Protein AF-A0A930QNA0-F1 (afdb_monomer_lite)

Foldseek 3Di:
DDDPPVPDPPDPPPDDVVVVCVVQVWDADVPNVDIDHDPDRDQDDLVRPDPVCSVVSVVVVVVVVVVVVVVVVVVVVVPDD

pLDDT: mean 84.84, std 17.23, range [39.09, 98.12]

Secondary structure (DSSP, 8-state):
-----TT--S------HHHHHHHTT-EE-SSTT-EE--SSPPPPPTTTS-GGGHHHHHHHHHHHHHHHHHHHHHHHHHT--

Radius of gyration: 18.63 Å; chains: 1; bounding box: 38×24×57 Å

Structure (mmCIF, N/CA/C/O backbone):
data_AF-A0A930QNA0-F1
#
_entry.id   AF-A0A930QNA0-F1
#
loop_
_atom_site.group_PDB
_atom_site.id
_atom_site.type_symbol
_atom_site.label_atom_id
_atom_site.label_alt_id
_atom_site.label_comp_id
_atom_site.label_asym_id
_atom_site.label_entity_id
_atom_site.label_seq_id
_atom_site.pdbx_PDB_ins_code
_atom_site.Cartn_x
_atom_site.Cartn_y
_atom_site.Cartn_z
_atom_site.occupancy
_atom_site.B_iso_or_equiv
_atom_site.auth_seq_id
_atom_site.auth_comp_id
_atom_site.auth_asym_id
_atom_site.auth_atom_id
_atom_site.pdbx_PDB_model_num
ATOM 1 N N . TYR A 1 1 ? -2.077 6.952 -14.039 1.00 39.09 1 TYR A N 1
ATOM 2 C CA . TYR A 1 1 ? -3.011 7.464 -15.057 1.00 39.09 1 TYR A CA 1
ATOM 3 C C . TYR A 1 1 ? -4.352 6.788 -14.846 1.00 39.09 1 TYR A C 1
ATOM 5 O O . TYR A 1 1 ? -4.539 5.676 -15.313 1.00 39.09 1 TYR A O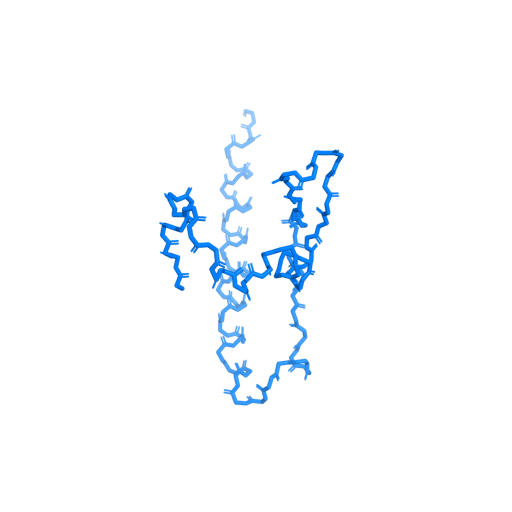 1
ATOM 13 N N . TYR A 1 2 ? -5.242 7.418 -14.080 1.00 42.47 2 TYR A N 1
ATOM 14 C CA . TYR A 1 2 ? -6.622 6.961 -13.920 1.00 42.47 2 TYR A CA 1
ATOM 15 C C . TYR A 1 2 ? -7.469 7.847 -14.834 1.00 42.47 2 TYR A C 1
ATOM 17 O O . TYR A 1 2 ? -7.741 8.998 -14.507 1.00 42.47 2 TYR A O 1
ATOM 25 N N . ALA A 1 3 ? -7.757 7.375 -16.044 1.00 46.47 3 ALA A N 1
ATOM 26 C CA . ALA A 1 3 ? -8.686 8.054 -16.938 1.00 46.47 3 ALA A CA 1
ATOM 27 C C . ALA A 1 3 ? -10.034 7.337 -16.840 1.00 46.47 3 ALA A C 1
ATOM 29 O O . ALA A 1 3 ? -10.079 6.112 -16.949 1.00 46.47 3 ALA A O 1
ATOM 30 N N . ASN A 1 4 ? -11.110 8.102 -16.628 1.00 43.50 4 ASN A N 1
ATOM 31 C CA . ASN A 1 4 ? -12.508 7.658 -16.612 1.00 43.50 4 ASN A CA 1
ATOM 32 C C . ASN A 1 4 ? -12.915 7.019 -17.953 1.00 43.50 4 ASN A C 1
ATOM 34 O O . ASN A 1 4 ? -13.618 7.618 -18.761 1.00 43.50 4 ASN A O 1
ATOM 38 N N . ASN A 1 5 ? -12.464 5.791 -18.202 1.00 51.91 5 ASN A N 1
ATOM 39 C CA . ASN A 1 5 ? -12.740 5.049 -19.430 1.00 51.91 5 ASN A CA 1
ATOM 40 C C . ASN A 1 5 ? -13.990 4.160 -19.337 1.00 51.91 5 ASN A C 1
ATOM 42 O O . ASN A 1 5 ? -14.336 3.507 -20.315 1.00 51.91 5 ASN A O 1
ATOM 46 N N . HIS A 1 6 ? -14.708 4.171 -18.209 1.00 53.41 6 HIS A N 1
ATOM 47 C CA . HIS A 1 6 ? -15.939 3.393 -18.017 1.00 53.41 6 HIS A CA 1
ATOM 48 C C . HIS A 1 6 ? -17.132 3.890 -18.866 1.00 53.41 6 HIS A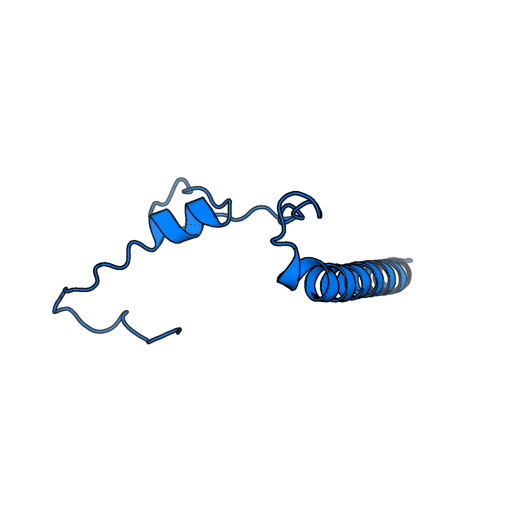 C 1
ATOM 50 O O . HIS A 1 6 ? -18.172 3.243 -18.885 1.00 53.41 6 HIS A O 1
ATOM 56 N N . VAL A 1 7 ? -16.989 5.017 -19.580 1.00 53.38 7 VAL A N 1
ATOM 57 C CA . VAL A 1 7 ? -18.077 5.682 -20.331 1.00 53.38 7 VAL A CA 1
ATOM 58 C C . VAL A 1 7 ? -17.973 5.497 -21.857 1.00 53.38 7 VAL A C 1
ATOM 60 O O . VAL A 1 7 ? -18.898 5.856 -22.580 1.00 53.38 7 VAL A O 1
ATOM 63 N N . ARG A 1 8 ? -16.882 4.937 -22.408 1.00 53.62 8 ARG A N 1
ATOM 64 C CA . ARG A 1 8 ? -16.683 4.890 -23.876 1.00 53.62 8 ARG A CA 1
ATOM 65 C C . ARG A 1 8 ? -16.798 3.469 -24.435 1.00 53.62 8 ARG A C 1
ATOM 67 O O . ARG A 1 8 ? -15.955 2.618 -24.180 1.00 53.62 8 ARG A O 1
ATOM 74 N N . LEU A 1 9 ? -17.844 3.253 -25.236 1.00 54.25 9 LEU A N 1
ATOM 75 C CA . LEU A 1 9 ? -18.183 1.996 -25.921 1.00 54.25 9 LEU A CA 1
ATOM 76 C C . LEU A 1 9 ? -17.265 1.636 -27.108 1.00 54.25 9 LEU A C 1
ATOM 78 O O . LEU A 1 9 ? -17.305 0.498 -27.568 1.00 54.25 9 LEU A O 1
ATOM 82 N N . ASP A 1 10 ? -16.426 2.555 -27.596 1.00 54.38 10 ASP A N 1
ATOM 83 C CA . ASP A 1 10 ? -15.547 2.303 -28.747 1.00 54.38 10 ASP A CA 1
ATOM 84 C C . ASP A 1 10 ? -14.182 1.752 -28.288 1.00 54.38 10 ASP A C 1
ATOM 86 O O . ASP A 1 10 ? -13.250 2.473 -27.911 1.00 54.38 10 ASP A O 1
ATOM 90 N N . ARG A 1 11 ? -14.121 0.420 -28.190 1.00 49.97 11 ARG A N 1
ATOM 91 C CA . ARG A 1 11 ? -13.049 -0.347 -27.546 1.00 49.97 11 ARG A CA 1
ATOM 92 C C . ARG A 1 11 ? -11.798 -0.452 -28.425 1.00 49.97 11 ARG A C 1
ATOM 94 O O . ARG A 1 11 ? -11.626 -1.392 -29.195 1.00 49.97 11 ARG A O 1
ATOM 101 N N . LYS A 1 12 ? -10.815 0.402 -28.141 1.00 50.84 12 LYS A N 1
ATOM 102 C CA . LYS A 1 12 ? -9.393 -0.000 -28.133 1.00 50.84 12 LYS A CA 1
ATOM 103 C C . LYS A 1 12 ? -8.784 0.191 -26.746 1.00 50.84 12 LYS A C 1
ATOM 105 O O . LYS A 1 12 ? -7.700 0.746 -26.599 1.00 50.84 12 LYS A O 1
ATOM 110 N N . LEU A 1 13 ? -9.477 -0.280 -25.712 1.00 52.94 13 LEU A N 1
ATOM 111 C CA . LEU A 1 13 ? -8.878 -0.415 -24.390 1.00 52.94 13 LEU A CA 1
ATOM 112 C C . LEU A 1 13 ? -8.115 -1.745 -24.340 1.00 52.94 13 LEU A C 1
ATOM 114 O O . LEU A 1 13 ? -8.647 -2.755 -23.901 1.00 52.94 13 LEU A O 1
ATOM 118 N N . LYS A 1 14 ? -6.873 -1.759 -24.839 1.00 56.69 14 LYS A N 1
ATOM 119 C CA . LYS A 1 14 ? -5.940 -2.891 -24.668 1.00 56.69 14 LYS A CA 1
ATOM 120 C C . LYS A 1 14 ? -5.278 -2.877 -23.281 1.00 56.69 14 LYS A C 1
ATOM 122 O O . LYS A 1 14 ? -4.094 -3.167 -23.156 1.00 56.69 14 LYS A O 1
ATOM 127 N N . THR A 1 15 ? -6.006 -2.460 -22.254 1.00 64.88 15 THR A N 1
ATOM 128 C CA . THR A 1 15 ? -5.509 -2.505 -20.881 1.00 64.88 15 THR A CA 1
ATOM 129 C C . THR A 1 15 ? -6.328 -3.555 -20.170 1.00 64.88 15 THR A C 1
ATOM 131 O O . THR A 1 15 ? -7.462 -3.303 -19.773 1.00 64.88 15 THR A O 1
ATOM 134 N N . ASP A 1 16 ? -5.763 -4.754 -20.117 1.00 78.75 16 ASP A N 1
ATOM 135 C CA . ASP A 1 16 ? -6.27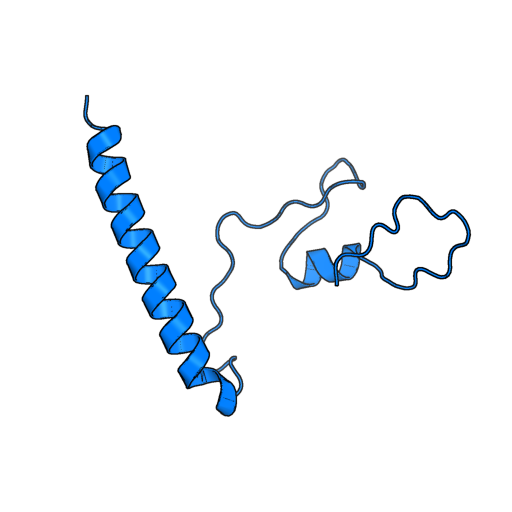4 -5.826 -19.286 1.00 78.75 16 ASP A CA 1
ATOM 136 C C . ASP A 1 16 ? -5.992 -5.458 -17.826 1.00 78.75 16 ASP A C 1
ATOM 138 O O . ASP A 1 16 ? -4.846 -5.474 -17.372 1.00 78.75 16 ASP A O 1
ATOM 142 N N . PHE A 1 17 ? -7.034 -5.022 -17.122 1.00 81.31 17 PHE A N 1
ATOM 143 C CA . PHE A 1 17 ? -6.927 -4.719 -15.701 1.00 81.31 17 PHE A CA 1
ATOM 144 C C . PHE A 1 17 ? -6.857 -5.987 -14.853 1.00 81.31 17 PHE A C 1
ATOM 146 O O . PHE A 1 17 ? -6.314 -5.906 -13.759 1.00 81.31 17 PHE A O 1
ATOM 153 N N . GLY A 1 18 ? -7.342 -7.133 -15.344 1.00 86.69 18 GLY A N 1
ATOM 154 C CA . GLY A 1 18 ? -7.245 -8.404 -14.630 1.00 86.69 18 GLY A CA 1
ATOM 155 C C . GLY A 1 18 ? -5.788 -8.801 -14.427 1.00 86.69 18 GLY A C 1
ATOM 156 O O . GLY A 1 18 ? -5.340 -8.942 -13.293 1.00 86.69 18 GLY A O 1
ATOM 157 N N . ALA A 1 19 ? -5.003 -8.787 -15.509 1.00 86.50 19 ALA A N 1
ATOM 158 C CA . ALA A 1 19 ? -3.559 -9.026 -15.449 1.00 86.50 19 ALA A CA 1
ATOM 159 C C . ALA A 1 19 ? -2.821 -8.054 -14.505 1.00 86.50 19 ALA A C 1
ATOM 161 O O . ALA A 1 19 ? -1.872 -8.440 -13.825 1.00 86.50 19 ALA A O 1
ATOM 162 N N . PHE A 1 20 ? -3.256 -6.790 -14.436 1.00 87.38 20 PHE A N 1
ATOM 163 C CA . PHE A 1 20 ? -2.697 -5.821 -13.489 1.00 87.38 20 PHE A CA 1
ATOM 164 C C . PHE A 1 20 ? -3.032 -6.173 -12.035 1.00 87.38 20 PHE A C 1
ATOM 166 O O . PHE A 1 20 ? -2.157 -6.084 -11.174 1.00 87.38 20 PHE A O 1
ATOM 173 N N . TRP A 1 21 ? -4.281 -6.553 -11.750 1.00 89.94 21 TRP A N 1
ATOM 174 C CA . TRP A 1 21 ? -4.702 -6.936 -10.404 1.00 89.94 21 TRP A CA 1
ATOM 175 C C . TRP A 1 21 ? -3.978 -8.192 -9.925 1.00 89.94 21 TRP A C 1
ATOM 177 O O . TRP A 1 21 ? -3.493 -8.209 -8.797 1.00 89.94 21 TRP A O 1
ATOM 187 N N . GLU A 1 22 ? -3.801 -9.181 -10.797 1.00 90.44 22 GLU A N 1
ATOM 188 C CA . GLU A 1 22 ? -3.002 -10.376 -10.513 1.00 90.44 22 GLU A CA 1
ATOM 189 C C . GLU A 1 22 ? -1.518 -10.046 -10.271 1.00 90.44 22 GLU A C 1
ATOM 191 O O . GLU A 1 22 ? -0.915 -10.567 -9.333 1.00 90.44 22 GLU A O 1
ATOM 196 N N . GLU A 1 23 ? -0.922 -9.123 -11.042 1.00 88.00 23 GLU A N 1
ATOM 197 C CA . GLU A 1 23 ? 0.473 -8.685 -10.848 1.00 88.00 23 GLU A CA 1
ATOM 198 C C . GLU A 1 23 ? 0.705 -8.073 -9.455 1.00 88.00 23 GLU A C 1
ATOM 200 O O . GLU A 1 23 ? 1.768 -8.256 -8.854 1.00 88.00 23 GLU A O 1
ATOM 205 N N . VAL A 1 24 ? -0.291 -7.361 -8.916 1.00 87.19 24 VAL A N 1
ATOM 206 C CA . VAL A 1 24 ? -0.239 -6.788 -7.560 1.00 87.19 24 VAL A CA 1
ATOM 207 C C . VAL A 1 24 ? -0.723 -7.765 -6.477 1.00 87.19 24 VAL A C 1
ATOM 209 O O . VAL A 1 24 ? -0.925 -7.364 -5.332 1.00 87.19 24 VAL A O 1
ATOM 212 N N . GLY A 1 25 ? -0.860 -9.051 -6.809 1.00 90.38 25 GLY A N 1
ATOM 213 C CA . GLY A 1 25 ? -1.193 -10.125 -5.874 1.00 90.38 25 GLY A CA 1
ATOM 214 C C . GLY A 1 25 ? -2.686 -10.315 -5.624 1.00 90.38 25 GLY A C 1
ATOM 215 O O . GLY A 1 25 ? -3.042 -10.990 -4.661 1.00 90.38 25 GLY A O 1
ATOM 216 N N . GLY A 1 26 ? -3.547 -9.711 -6.439 1.00 93.38 26 GLY A N 1
ATOM 217 C CA . GLY A 1 26 ? -4.986 -9.923 -6.373 1.00 93.38 26 GLY A CA 1
ATOM 218 C C . GLY A 1 26 ? -5.435 -11.236 -7.006 1.00 93.38 26 GLY A C 1
ATOM 219 O O . GLY A 1 26 ? -4.720 -11.828 -7.813 1.00 93.38 26 GLY A O 1
ATOM 220 N N . TRP A 1 27 ? -6.637 -11.677 -6.648 1.00 94.12 27 TRP A N 1
ATOM 221 C CA . TRP A 1 27 ? -7.284 -12.866 -7.210 1.00 94.12 27 TRP A CA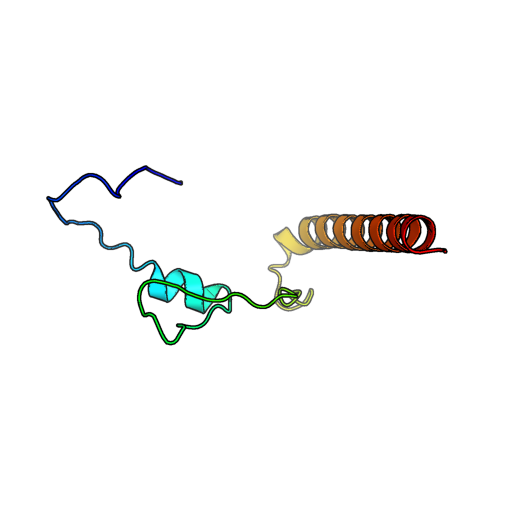 1
ATOM 222 C C . TRP A 1 27 ? -8.751 -12.584 -7.539 1.00 94.12 27 TRP A C 1
ATOM 224 O O . TRP A 1 27 ? -9.382 -11.731 -6.910 1.00 94.12 27 TRP A O 1
ATOM 234 N N . GLU A 1 28 ? -9.284 -13.280 -8.545 1.00 94.31 28 GLU A N 1
ATOM 235 C CA . GLU A 1 28 ? -10.707 -13.198 -8.883 1.00 94.31 28 GLU A CA 1
ATOM 236 C C . GLU A 1 28 ? -11.572 -13.743 -7.743 1.00 94.31 28 GLU A C 1
ATOM 238 O O . GLU A 1 28 ? -11.242 -14.748 -7.109 1.00 94.31 28 GLU A O 1
ATOM 243 N N . THR A 1 29 ? -12.698 -13.076 -7.508 1.00 93.19 29 THR A N 1
ATOM 244 C CA . THR A 1 29 ? -13.747 -13.574 -6.609 1.00 93.19 29 THR A CA 1
ATOM 245 C C . THR A 1 29 ? -14.761 -14.433 -7.367 1.00 93.19 29 THR A C 1
ATOM 247 O O . THR A 1 29 ? -14.723 -14.508 -8.595 1.00 93.19 29 THR A O 1
ATOM 250 N N . ASP A 1 30 ? -15.728 -15.017 -6.651 1.00 94.44 30 ASP A N 1
ATOM 251 C CA . ASP A 1 30 ? -16.865 -15.717 -7.271 1.00 94.44 30 ASP A CA 1
ATOM 252 C C . ASP A 1 30 ? -17.662 -14.813 -8.241 1.00 94.44 30 ASP A C 1
ATOM 254 O O . ASP A 1 30 ? -18.280 -15.297 -9.190 1.00 94.44 30 ASP A O 1
ATOM 258 N N . ASP A 1 31 ? -17.648 -13.490 -8.029 1.00 90.62 31 ASP A N 1
ATOM 259 C CA . ASP A 1 31 ? -18.141 -12.506 -8.993 1.00 90.62 31 ASP A CA 1
ATOM 260 C C . ASP A 1 31 ? -16.967 -11.956 -9.817 1.00 90.62 31 ASP A C 1
ATOM 262 O O . ASP A 1 31 ? -16.220 -11.090 -9.364 1.00 90.62 31 ASP A O 1
ATOM 266 N N . HIS A 1 32 ? -16.848 -12.403 -11.070 1.00 84.62 32 HIS A N 1
ATOM 267 C CA . HIS A 1 32 ? -15.779 -12.018 -12.007 1.00 84.62 32 HIS A CA 1
ATOM 268 C C . HIS A 1 32 ? -15.649 -10.505 -12.278 1.00 84.62 32 HIS A C 1
ATOM 270 O O . HIS A 1 32 ? -14.735 -10.065 -12.974 1.00 84.62 32 HIS A O 1
ATOM 276 N N . ARG A 1 33 ? -16.572 -9.672 -11.780 1.00 85.25 33 ARG A N 1
ATOM 277 C CA . ARG A 1 33 ? -16.440 -8.208 -11.835 1.00 85.25 33 ARG A CA 1
ATOM 278 C C . ARG A 1 33 ? -15.476 -7.660 -10.783 1.00 85.25 33 ARG A C 1
ATOM 280 O O . ARG A 1 33 ? -15.074 -6.502 -10.903 1.00 85.25 33 ARG A O 1
ATOM 287 N N . PHE A 1 34 ? -15.135 -8.448 -9.765 1.00 87.50 34 PHE A N 1
ATOM 288 C CA . PHE A 1 34 ? -14.354 -8.016 -8.614 1.00 87.50 34 PHE A CA 1
ATOM 289 C C . PHE A 1 34 ? -13.110 -8.884 -8.404 1.00 87.50 34 PHE A C 1
ATOM 291 O O . PHE A 1 34 ? -13.138 -10.105 -8.561 1.00 87.50 34 PHE A O 1
ATOM 298 N N . TYR A 1 35 ? -12.032 -8.211 -8.000 1.00 93.06 35 TYR A N 1
ATOM 299 C CA . TYR A 1 35 ? -10.808 -8.818 -7.491 1.00 93.06 35 TYR A CA 1
ATOM 300 C C . TYR A 1 35 ? -10.681 -8.514 -6.002 1.00 93.06 35 TYR A C 1
ATOM 302 O O . TYR A 1 35 ? -10.972 -7.398 -5.561 1.00 93.06 35 TYR A O 1
ATOM 310 N N . GLU A 1 36 ? -10.190 -9.486 -5.249 1.00 94.00 36 GLU A N 1
ATOM 311 C CA . GLU A 1 36 ? -9.724 -9.293 -3.882 1.00 94.00 36 GLU A CA 1
ATOM 312 C C . GLU A 1 36 ? -8.218 -9.047 -3.871 1.00 94.00 36 GLU A C 1
ATOM 314 O O . GLU A 1 36 ? -7.484 -9.518 -4.738 1.00 94.00 36 GLU A O 1
ATOM 319 N N . LEU A 1 37 ? -7.760 -8.274 -2.887 1.00 92.31 37 LEU A N 1
ATOM 320 C CA . LEU A 1 37 ? -6.349 -7.992 -2.654 1.00 92.31 37 LEU A CA 1
ATOM 321 C C . LEU A 1 37 ? -5.932 -8.553 -1.295 1.00 92.31 37 LEU A C 1
ATOM 323 O O . LEU A 1 37 ? -6.747 -8.598 -0.368 1.00 92.31 37 LEU A O 1
ATOM 327 N N . PRO A 1 38 ? -4.652 -8.920 -1.130 1.00 91.38 38 PRO A N 1
ATOM 328 C CA . PRO A 1 38 ? -4.153 -9.362 0.155 1.00 91.38 38 PRO A CA 1
ATOM 329 C C . PRO A 1 38 ? -4.240 -8.210 1.154 1.00 91.38 38 PRO A C 1
ATOM 331 O O . PRO A 1 38 ? -3.811 -7.090 0.872 1.00 91.38 38 PRO A O 1
ATOM 334 N N . LEU A 1 39 ? -4.753 -8.509 2.350 1.00 90.44 39 LEU A N 1
ATOM 335 C CA . LEU A 1 39 ? -4.847 -7.535 3.440 1.00 90.44 39 LEU A CA 1
ATOM 336 C C . LEU A 1 39 ? -3.479 -6.916 3.764 1.00 90.44 39 LEU A C 1
ATOM 338 O O . LEU A 1 39 ? -3.375 -5.722 4.031 1.00 90.44 39 LEU A O 1
ATOM 342 N N . VAL A 1 40 ? -2.428 -7.737 3.711 1.00 89.06 40 VAL A N 1
ATOM 343 C CA . VAL A 1 40 ? -1.041 -7.309 3.883 1.00 89.06 40 VAL A CA 1
ATOM 344 C C . VAL A 1 40 ? -0.318 -7.487 2.559 1.00 89.06 40 VAL A C 1
ATOM 346 O O . VAL A 1 40 ? -0.069 -8.608 2.115 1.00 89.06 40 VAL A O 1
ATOM 349 N N . TYR A 1 41 ? 0.039 -6.371 1.928 1.00 85.31 41 TYR A N 1
ATOM 350 C CA . TYR A 1 41 ? 0.797 -6.411 0.686 1.00 85.31 41 TYR A CA 1
ATOM 351 C C . TYR A 1 41 ? 2.234 -6.903 0.948 1.00 85.31 41 TYR A C 1
ATOM 353 O O . TYR A 1 41 ? 2.918 -6.343 1.813 1.00 85.31 41 TYR A O 1
ATOM 361 N N . PRO A 1 42 ? 2.742 -7.899 0.197 1.00 86.50 42 PRO A N 1
ATOM 362 C CA . PRO A 1 42 ? 4.069 -8.450 0.431 1.00 86.50 42 PRO A CA 1
ATOM 363 C C . PRO A 1 42 ? 5.162 -7.403 0.188 1.00 86.50 42 PRO A C 1
ATOM 365 O O . PRO A 1 42 ? 5.248 -6.746 -0.856 1.00 86.50 42 PRO A O 1
ATOM 368 N N . ARG A 1 43 ? 6.041 -7.248 1.175 1.00 91.38 43 ARG A N 1
ATOM 369 C CA . ARG A 1 43 ? 7.157 -6.308 1.113 1.00 91.38 43 ARG A CA 1
ATOM 370 C C . ARG A 1 43 ? 8.324 -6.923 0.344 1.00 91.38 43 ARG A C 1
ATOM 372 O O . ARG A 1 43 ? 8.883 -7.927 0.770 1.00 91.38 43 ARG A O 1
ATOM 379 N N . LYS A 1 44 ? 8.727 -6.273 -0.753 1.00 91.56 44 LYS A N 1
ATOM 380 C CA . LYS A 1 44 ? 9.908 -6.681 -1.532 1.00 91.56 44 LYS A CA 1
ATOM 381 C C . LYS A 1 44 ? 11.175 -6.643 -0.682 1.00 91.56 44 LYS A C 1
ATOM 383 O O . LYS A 1 44 ? 11.403 -5.663 0.038 1.00 91.56 44 LYS A O 1
ATOM 388 N N . THR A 1 45 ? 12.024 -7.652 -0.826 1.00 94.56 45 THR A N 1
ATOM 389 C CA . THR A 1 45 ? 13.354 -7.657 -0.209 1.00 94.56 45 THR A CA 1
ATOM 390 C C . THR A 1 45 ? 14.257 -6.623 -0.885 1.00 94.56 45 THR A C 1
ATOM 392 O O . THR A 1 45 ? 13.966 -6.112 -1.972 1.00 94.56 45 THR A O 1
ATOM 395 N N . MET A 1 46 ? 15.368 -6.249 -0.247 1.00 94.50 46 MET A N 1
ATOM 396 C CA . MET A 1 46 ? 16.283 -5.283 -0.868 1.00 94.50 46 MET A CA 1
ATOM 397 C C . MET A 1 46 ? 16.985 -5.877 -2.090 1.00 94.50 46 MET A C 1
ATOM 399 O O . MET A 1 46 ? 17.341 -5.133 -3.003 1.00 94.50 46 MET A O 1
ATOM 403 N N . GLU A 1 47 ? 17.138 -7.195 -2.136 1.00 95.56 47 GLU A N 1
ATOM 404 C CA . GLU A 1 47 ? 17.709 -7.957 -3.239 1.00 95.56 47 GLU A CA 1
ATOM 405 C C . GLU A 1 47 ? 16.853 -7.804 -4.502 1.00 95.56 47 GLU A C 1
ATOM 407 O O . GLU A 1 47 ? 17.395 -7.491 -5.563 1.00 95.56 47 GLU A O 1
ATOM 412 N N . GLU A 1 48 ? 15.528 -7.901 -4.361 1.00 94.50 48 GLU A N 1
ATOM 413 C CA . GLU A 1 48 ? 14.538 -7.735 -5.436 1.00 94.50 48 GLU A CA 1
ATOM 414 C C . GLU A 1 48 ? 14.415 -6.283 -5.928 1.00 94.50 48 GLU A C 1
ATOM 416 O O . GLU A 1 48 ? 13.967 -6.020 -7.049 1.00 94.50 48 GLU A O 1
ATOM 421 N N . VAL A 1 49 ? 14.796 -5.307 -5.098 1.00 95.56 49 VAL A N 1
ATOM 422 C CA . VAL A 1 49 ? 14.735 -3.887 -5.454 1.00 95.56 49 VAL A CA 1
ATOM 423 C C . VAL A 1 49 ? 15.976 -3.495 -6.267 1.00 95.56 49 VAL A C 1
ATOM 425 O O . VAL A 1 49 ? 17.104 -3.625 -5.773 1.00 95.56 49 VAL A O 1
ATOM 428 N N . PRO A 1 50 ? 15.810 -2.902 -7.471 1.00 97.25 50 PRO A N 1
ATOM 429 C CA . PRO A 1 50 ? 16.935 -2.413 -8.263 1.00 97.25 50 PRO A CA 1
ATOM 430 C C . PRO A 1 50 ? 17.839 -1.484 -7.449 1.00 97.25 50 PRO A C 1
ATOM 432 O O . PRO A 1 50 ? 17.341 -0.560 -6.801 1.00 97.25 50 PRO A O 1
ATOM 435 N N . THR A 1 51 ? 19.160 -1.670 -7.522 1.00 97.88 51 THR A N 1
ATOM 436 C CA . THR A 1 51 ? 20.150 -0.998 -6.654 1.00 97.88 51 THR A CA 1
ATOM 437 C C . THR A 1 51 ? 19.930 0.513 -6.530 1.00 97.88 51 THR A C 1
ATOM 439 O O . THR A 1 51 ? 19.867 1.042 -5.420 1.00 97.88 51 THR A O 1
ATOM 442 N N . ARG A 1 52 ? 19.683 1.204 -7.653 1.00 97.62 52 ARG A N 1
ATOM 443 C CA . ARG A 1 52 ? 19.416 2.657 -7.704 1.00 97.62 52 ARG A CA 1
ATOM 444 C C . ARG A 1 52 ? 18.175 3.115 -6.922 1.00 97.62 52 ARG A C 1
ATOM 446 O O . ARG A 1 52 ? 18.054 4.289 -6.597 1.00 97.62 52 ARG A O 1
ATOM 453 N N . LYS A 1 53 ? 17.231 2.210 -6.647 1.00 96.94 53 LYS A N 1
ATOM 454 C CA . LYS A 1 53 ? 15.986 2.476 -5.909 1.00 96.94 53 LYS A CA 1
ATOM 455 C C . LYS A 1 53 ? 16.056 2.054 -4.438 1.00 96.94 53 LYS A C 1
ATOM 457 O O . LYS A 1 53 ? 15.207 2.492 -3.665 1.00 96.94 53 LYS A O 1
ATOM 462 N N . ARG A 1 54 ? 17.060 1.270 -4.018 1.00 98.00 54 ARG A N 1
ATOM 463 C CA . ARG A 1 54 ? 1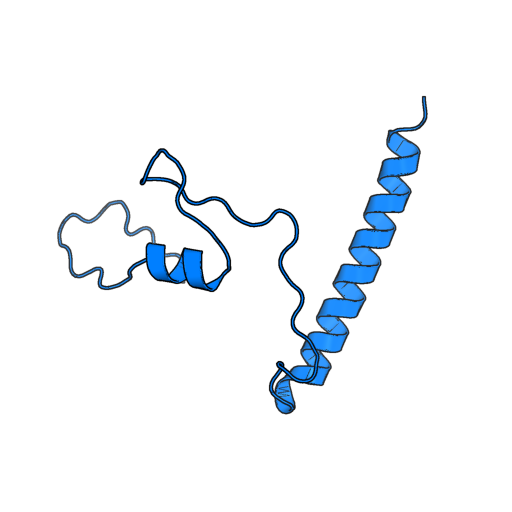7.150 0.719 -2.648 1.00 98.00 54 ARG A CA 1
ATOM 464 C C . ARG A 1 54 ? 17.132 1.794 -1.563 1.00 98.00 54 ARG A C 1
ATOM 466 O O . ARG A 1 54 ? 16.483 1.613 -0.543 1.00 98.00 54 ARG A O 1
ATOM 473 N N . ALA A 1 55 ? 17.786 2.938 -1.776 1.00 98.00 55 ALA A N 1
ATOM 474 C CA . ALA A 1 55 ? 17.766 4.043 -0.808 1.00 98.00 55 ALA A CA 1
ATOM 475 C C . ALA A 1 55 ? 16.370 4.676 -0.639 1.00 98.00 55 ALA A C 1
ATOM 477 O O . ALA A 1 55 ? 16.004 5.099 0.455 1.00 98.00 55 ALA A O 1
ATOM 478 N N . VAL A 1 56 ? 15.576 4.746 -1.711 1.00 98.06 56 VAL A N 1
ATOM 479 C CA . VAL A 1 56 ? 14.189 5.236 -1.646 1.00 98.06 56 VAL A CA 1
ATOM 480 C C . VAL A 1 56 ? 13.290 4.197 -0.984 1.00 98.06 56 VAL A C 1
ATOM 482 O O . VAL A 1 56 ? 12.500 4.557 -0.122 1.00 98.06 56 VAL A O 1
ATOM 485 N N . TYR A 1 57 ? 13.447 2.916 -1.324 1.00 97.38 57 TYR A N 1
ATOM 486 C CA . TYR A 1 57 ? 12.665 1.839 -0.715 1.00 97.38 57 TYR A CA 1
ATOM 487 C C . TYR A 1 57 ? 12.937 1.702 0.782 1.00 97.38 57 TYR A C 1
ATOM 489 O O . TYR A 1 57 ? 11.984 1.621 1.541 1.00 97.38 57 TYR A O 1
ATOM 497 N N . ARG A 1 58 ? 14.200 1.787 1.225 1.00 97.44 58 ARG A N 1
ATOM 498 C CA . ARG A 1 58 ? 14.542 1.825 2.657 1.00 97.44 58 ARG A CA 1
ATOM 499 C C . ARG A 1 58 ? 13.821 2.953 3.393 1.00 97.44 58 ARG A C 1
ATOM 501 O O . ARG A 1 58 ? 13.242 2.710 4.440 1.00 97.44 58 ARG A O 1
ATOM 508 N N . ARG A 1 59 ? 13.814 4.165 2.825 1.00 97.94 59 ARG A N 1
ATOM 509 C CA . ARG A 1 59 ? 13.107 5.315 3.415 1.00 97.94 59 ARG A CA 1
ATOM 510 C C . ARG A 1 59 ? 11.595 5.116 3.444 1.00 97.94 59 ARG A C 1
ATOM 512 O O . ARG A 1 59 ? 10.982 5.350 4.475 1.00 97.94 59 ARG A O 1
ATOM 519 N N . ARG A 1 60 ? 11.008 4.659 2.333 1.00 96.94 60 ARG A N 1
ATOM 520 C CA . ARG A 1 60 ? 9.572 4.351 2.247 1.00 96.94 60 ARG A CA 1
ATOM 521 C C . ARG A 1 60 ? 9.171 3.339 3.313 1.00 96.94 60 ARG A C 1
ATOM 523 O O . ARG A 1 60 ? 8.158 3.509 3.967 1.00 96.94 60 ARG A O 1
ATOM 530 N N . PHE A 1 61 ? 9.960 2.289 3.448 1.00 96.12 61 PHE A N 1
ATOM 531 C CA . PHE A 1 61 ? 9.696 1.210 4.370 1.00 96.12 61 PHE A CA 1
ATOM 532 C C . PHE A 1 61 ? 9.847 1.617 5.833 1.00 96.12 61 PHE A C 1
ATOM 534 O O . PHE A 1 61 ? 8.933 1.360 6.596 1.00 96.12 61 PHE A O 1
ATOM 541 N N . ALA A 1 62 ? 10.909 2.341 6.193 1.00 97.50 62 ALA A N 1
ATOM 542 C CA . ALA A 1 62 ? 11.048 2.888 7.542 1.00 97.50 62 ALA A CA 1
ATOM 543 C C . ALA A 1 62 ? 9.882 3.820 7.919 1.00 97.50 62 ALA A C 1
ATOM 545 O O . ALA A 1 62 ? 9.443 3.828 9.061 1.00 97.50 62 ALA A O 1
ATOM 546 N N . PHE A 1 63 ? 9.365 4.592 6.956 1.00 97.56 63 PHE A N 1
ATOM 547 C CA . PHE A 1 63 ? 8.178 5.417 7.171 1.00 97.56 63 PHE A CA 1
ATOM 548 C C . PHE A 1 63 ? 6.917 4.577 7.408 1.00 97.56 63 PHE A C 1
ATOM 550 O O . PHE A 1 63 ? 6.176 4.868 8.336 1.00 97.56 63 PHE A O 1
ATOM 557 N N . LEU A 1 64 ? 6.679 3.545 6.590 1.00 96.06 64 LEU A N 1
ATOM 558 C CA . LEU A 1 64 ? 5.532 2.649 6.773 1.00 96.06 64 LEU A CA 1
ATOM 559 C C . LEU A 1 64 ? 5.591 1.932 8.124 1.00 96.06 64 LEU A C 1
ATOM 561 O O . LEU A 1 64 ? 4.594 1.925 8.830 1.00 96.06 64 LEU A O 1
ATOM 565 N N . ASP A 1 65 ? 6.768 1.434 8.506 1.00 96.75 65 ASP A N 1
ATOM 566 C CA . ASP A 1 65 ? 6.983 0.767 9.793 1.00 96.75 65 ASP A CA 1
ATOM 567 C C . ASP A 1 65 ? 6.641 1.714 10.965 1.00 96.75 65 ASP A C 1
ATOM 569 O O . ASP A 1 65 ? 5.921 1.335 11.883 1.00 96.75 65 ASP A O 1
ATOM 573 N N . ALA A 1 66 ? 7.072 2.981 10.894 1.00 98.12 66 ALA A N 1
ATOM 574 C CA . ALA A 1 66 ? 6.750 3.985 11.911 1.00 98.12 66 ALA A CA 1
ATOM 575 C C . ALA A 1 66 ? 5.247 4.316 11.977 1.00 98.12 66 ALA A C 1
ATOM 577 O O . ALA A 1 66 ? 4.697 4.470 13.065 1.00 98.12 66 ALA A O 1
ATOM 578 N N . VAL A 1 67 ? 4.579 4.414 10.823 1.00 97.12 67 VAL A N 1
ATOM 579 C CA . VAL A 1 67 ? 3.128 4.653 10.754 1.00 97.12 67 VAL A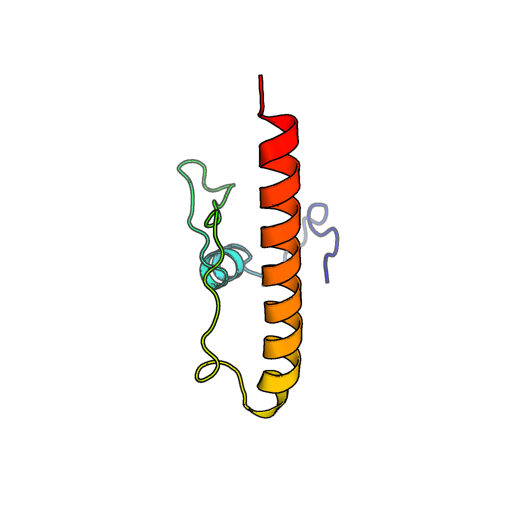 CA 1
ATOM 580 C C . VAL A 1 67 ? 2.353 3.470 11.332 1.00 97.12 67 VAL A C 1
ATOM 582 O O . VAL A 1 67 ? 1.418 3.677 12.102 1.00 97.12 67 VAL A O 1
ATOM 585 N N . ASP A 1 68 ? 2.746 2.239 11.004 1.00 95.94 68 ASP A N 1
ATOM 586 C CA . ASP A 1 68 ? 2.109 1.028 11.528 1.00 95.94 68 ASP A CA 1
ATOM 587 C C . ASP A 1 68 ? 2.256 0.942 13.056 1.00 95.94 68 ASP A C 1
ATOM 589 O O . ASP A 1 68 ? 1.290 0.633 13.759 1.00 95.94 68 ASP A O 1
ATOM 593 N N . GLU A 1 69 ? 3.437 1.272 13.592 1.00 97.69 69 GLU A N 1
ATOM 594 C CA . GLU A 1 69 ? 3.680 1.348 15.037 1.00 97.69 69 GLU A CA 1
ATOM 595 C C . GLU A 1 69 ? 2.800 2.405 15.722 1.00 97.69 69 GLU A C 1
ATOM 597 O O . GLU A 1 69 ? 2.189 2.121 16.759 1.00 97.69 69 GLU A O 1
ATOM 602 N N . GLU A 1 70 ? 2.701 3.602 15.137 1.00 98.00 70 GLU A N 1
ATOM 603 C CA . GLU A 1 70 ? 1.890 4.702 15.661 1.00 98.00 70 GLU A CA 1
ATOM 604 C C . GLU A 1 70 ? 0.399 4.349 15.661 1.00 98.00 70 GLU A C 1
ATOM 606 O O . GLU A 1 70 ? -0.280 4.524 16.677 1.00 98.00 70 GLU A O 1
ATOM 611 N N . ILE A 1 71 ? -0.110 3.797 14.557 1.00 96.69 71 ILE A N 1
ATOM 612 C CA . ILE A 1 71 ? -1.499 3.337 14.459 1.00 96.69 71 ILE A CA 1
ATOM 613 C C . ILE A 1 71 ? -1.755 2.259 15.509 1.00 96.69 71 ILE A C 1
ATOM 615 O O . ILE A 1 71 ? -2.731 2.345 16.250 1.00 96.69 71 ILE A O 1
ATOM 619 N N . ALA A 1 72 ? -0.877 1.261 15.624 1.00 96.12 72 ALA A N 1
ATOM 620 C CA . ALA A 1 72 ? -1.048 0.192 16.598 1.00 96.12 72 ALA A CA 1
ATOM 621 C C . ALA A 1 72 ? -1.059 0.717 18.044 1.00 96.12 72 ALA A C 1
ATOM 623 O O . ALA A 1 72 ? -1.806 0.194 18.872 1.00 96.12 72 ALA A O 1
ATOM 624 N N . ALA A 1 73 ? -0.253 1.735 18.362 1.00 96.56 73 ALA A N 1
ATOM 625 C CA . ALA A 1 73 ? -0.257 2.383 19.671 1.00 96.56 73 ALA A CA 1
ATOM 626 C C . ALA A 1 73 ? -1.593 3.071 19.970 1.00 96.56 73 ALA A C 1
ATOM 628 O O . ALA A 1 73 ? -2.234 2.724 20.961 1.00 96.56 73 ALA A O 1
ATOM 629 N N . HIS A 1 74 ? -2.060 3.945 19.081 1.00 96.44 74 HIS A N 1
ATOM 630 C CA . HIS A 1 74 ? -3.323 4.662 19.271 1.00 96.44 74 HIS A CA 1
ATOM 631 C C . HIS A 1 74 ? -4.533 3.724 19.273 1.00 96.44 74 HIS A C 1
ATOM 633 O O . HIS A 1 74 ? -5.449 3.884 20.075 1.00 96.44 74 HIS A O 1
ATOM 639 N N . MET A 1 75 ? -4.535 2.690 18.426 1.00 96.69 75 MET A N 1
ATOM 640 C CA . MET A 1 75 ? -5.611 1.698 18.419 1.00 96.69 75 MET A CA 1
ATOM 641 C C . MET A 1 75 ? -5.698 0.946 19.750 1.00 96.69 75 MET A C 1
ATOM 643 O O . MET A 1 75 ? -6.800 0.653 20.203 1.00 96.69 75 MET A O 1
ATOM 647 N N . ARG A 1 76 ? -4.568 0.667 20.417 1.00 95.38 76 ARG A N 1
ATOM 648 C CA . ARG A 1 76 ? -4.584 0.071 21.764 1.00 95.38 76 ARG A CA 1
ATOM 649 C C . ARG A 1 76 ? -5.178 1.001 22.816 1.00 95.38 76 ARG A C 1
ATOM 651 O O . ARG A 1 76 ? -5.740 0.493 23.775 1.00 95.38 76 ARG A O 1
ATOM 658 N N . GLU A 1 77 ? -5.038 2.313 22.675 1.00 94.38 77 GLU A N 1
ATOM 659 C CA . GLU A 1 77 ? -5.657 3.285 23.586 1.00 94.38 77 GLU A CA 1
ATOM 660 C C . GLU A 1 77 ? -7.168 3.365 23.359 1.00 94.38 77 GLU A C 1
ATOM 662 O O . GLU A 1 77 ? -7.937 3.305 24.311 1.00 94.38 77 GLU A O 1
ATOM 667 N N . VAL A 1 78 ? -7.603 3.421 22.097 1.00 94.94 78 VAL A N 1
ATOM 668 C CA . VAL A 1 78 ? -9.029 3.487 21.727 1.00 94.94 78 VAL A CA 1
ATOM 669 C C . VAL A 1 78 ? -9.787 2.210 22.098 1.00 94.94 78 VAL A C 1
ATOM 671 O O . VAL A 1 78 ? -10.969 2.266 22.421 1.00 94.94 78 VAL A O 1
ATOM 674 N N . LEU A 1 79 ? -9.125 1.054 22.026 1.00 92.44 79 LEU A N 1
ATOM 675 C CA . LEU A 1 79 ? -9.727 -0.251 22.312 1.00 92.44 79 LEU A CA 1
ATOM 676 C C . LEU A 1 79 ? -9.632 -0.661 23.794 1.00 92.44 79 LEU A C 1
ATOM 678 O O . LEU A 1 79 ? -10.055 -1.768 24.132 1.00 92.44 79 LEU A O 1
ATOM 682 N N . GLN A 1 80 ? -9.080 0.183 24.674 1.00 75.50 80 GLN A N 1
ATOM 683 C CA . GLN A 1 80 ? -9.161 -0.048 26.118 1.00 75.50 80 GLN A CA 1
ATOM 684 C C . GLN A 1 80 ? -10.597 0.216 26.615 1.00 75.50 80 GLN A C 1
ATOM 686 O O . GLN A 1 80 ? -11.195 1.207 26.198 1.00 75.50 80 GLN A O 1
ATOM 691 N N . PRO A 1 81 ? -11.167 -0.675 27.451 1.00 61.38 81 PRO A N 1
ATOM 692 C CA . PRO A 1 81 ? -12.519 -0.522 27.990 1.00 61.38 81 PRO A CA 1
ATOM 693 C C . PRO A 1 81 ? -12.658 0.645 28.975 1.00 61.38 81 PRO A C 1
ATOM 695 O O . PRO A 1 81 ? -11.660 0.981 29.654 1.00 61.38 81 PRO A O 1
#

Sequence (81 aa):
YYANNHVRLDRKLKTDFGAFWEEVGGWETDDHRFYELPLVYPRKTMEEVPTRKRAVYRRRFAFLDAVDEEIAAHMREVLQP